Protein 4IL7 (pdb70)

Radius of gyration: 11.85 Å; Cα contacts (8 Å, |Δi|>4): 257; chains: 1; bounding box: 35×30×22 Å

B-factor: mean 23.74, std 12.08, range [10.43, 108.8]

Structure (mmCIF, N/CA/C/O backbone):
data_4IL7
#
_entry.id   4IL7
#
_cell.length_a   65.853
_cell.length_b   65.853
_cell.length_c   43.673
_cell.angle_alpha   90.00
_cell.angle_beta   90.00
_cell.angle_gamma   120.00
#
_symmetry.space_group_name_H-M   'P 32 2 1'
#
loop_
_entity.id
_entity.type
_entity.pdbx_description
1 polymer 'Putative uncharacterized protein'
2 water water
#
loop_
_atom_site.group_PDB
_atom_site.id
_atom_site.type_symbol
_atom_site.label_atom_id
_atom_site.label_alt_id
_atom_site.label_comp_id
_atom_site.label_asym_id
_atom_site.label_entity_id
_atom_site.label_seq_id
_atom_site.pdbx_PDB_ins_code
_atom_site.Cartn_x
_atom_site.Cartn_y
_atom_site.Cartn_z
_atom_site.occupancy
_atom_site.B_iso_or_equiv
_atom_site.auth_seq_id
_atom_site.auth_comp_id
_atom_site.auth_asym_id
_atom_site.auth_atom_id
_atom_site.pdbx_PDB_model_num
ATOM 1 N N . GLU A 1 75 ? 7.622 10.304 6.761 1.00 48.41 138 GLU A N 1
ATOM 2 C CA . GLU A 1 75 ? 7.859 10.598 5.318 1.00 40.14 138 GLU A CA 1
ATOM 3 C C . GLU A 1 75 ? 7.407 12.069 5.084 1.00 34.08 138 GLU A C 1
ATOM 4 O O . GLU A 1 75 ? 6.327 12.478 5.508 1.00 32.43 138 GLU A O 1
ATOM 6 N N . ASN A 1 76 ? 8.264 12.849 4.437 1.00 32.29 139 ASN A N 1
ATOM 7 C CA . ASN A 1 76 ? 8.061 14.272 4.182 1.00 25.62 139 ASN A CA 1
ATOM 8 C C . ASN A 1 76 ? 7.853 14.563 2.719 1.00 23.90 139 ASN A C 1
ATOM 9 O O . ASN A 1 76 ? 8.770 14.390 1.944 1.00 28.89 139 ASN A O 1
ATOM 14 N N . TYR A 1 77 ? 6.658 15.011 2.317 1.00 26.29 140 TYR A N 1
ATOM 15 C CA . TYR A 1 77 ? 6.259 15.231 0.916 1.00 26.54 140 TYR A CA 1
ATOM 16 C C . TYR A 1 77 ? 6.487 16.718 0.637 1.00 22.72 140 TYR A C 1
ATOM 17 O O . TYR A 1 77 ? 5.900 17.584 1.300 1.00 21.15 140 TYR A O 1
ATOM 26 N N . LEU A 1 78 ? 7.347 16.989 -0.336 1.00 21.36 141 LEU A N 1
ATOM 27 C CA . LEU A 1 78 ? 7.669 18.363 -0.728 1.00 17.70 141 LEU A CA 1
ATOM 28 C C . LEU A 1 78 ? 6.490 18.958 -1.459 1.00 17.39 141 LEU A C 1
ATOM 29 O O . LEU A 1 78 ? 5.967 18.412 -2.455 1.00 20.51 141 LEU A O 1
ATOM 34 N N . ILE A 1 79 ? 6.110 20.196 -1.062 1.00 16.85 142 ILE A N 1
ATOM 35 C CA . ILE A 1 79 ? 5.049 20.934 -1.726 1.00 17.99 142 ILE A CA 1
ATOM 36 C C . ILE A 1 79 ? 5.594 22.142 -2.496 1.00 15.39 142 ILE A C 1
ATOM 37 O O . ILE A 1 79 ? 5.182 22.395 -3.636 1.00 18.26 142 ILE A O 1
ATOM 42 N N . TYR A 1 80 ? 6.480 22.920 -1.874 1.00 14.79 143 TYR A N 1
ATOM 43 C CA . TYR A 1 80 ? 7.008 24.136 -2.530 1.00 14.31 143 TYR A CA 1
ATOM 44 C C . TYR A 1 80 ? 8.358 24.514 -1.926 1.00 13.03 143 TYR A C 1
ATOM 45 O O . TYR A 1 80 ? 8.572 24.405 -0.716 1.00 14.84 143 TYR A O 1
ATOM 54 N N . SER A 1 81 ? 9.281 24.934 -2.749 1.00 13.02 144 SER A N 1
ATOM 55 C CA . SER A 1 81 ? 10.505 25.572 -2.279 1.00 12.48 144 SER A CA 1
ATOM 56 C C . SER A 1 81 ? 10.734 26.797 -3.103 1.00 12.33 144 SER A C 1
ATOM 57 O O . SER A 1 81 ? 10.790 26.713 -4.345 1.00 14.80 144 SER A O 1
ATOM 60 N N . GLY A 1 82 ? 10.966 27.947 -2.514 1.00 11.68 145 GLY A N 1
ATOM 61 C CA . GLY A 1 82 ? 11.191 29.154 -3.245 1.00 11.67 145 GLY A CA 1
ATOM 62 C C . GLY A 1 82 ? 11.611 30.312 -2.360 1.00 11.96 145 GLY A C 1
ATOM 63 O O . GLY A 1 82 ? 12.052 30.103 -1.225 1.00 12.61 145 GLY A O 1
ATOM 64 N N A PHE A 1 83 ? 11.375 31.521 -2.826 0.50 11.72 146 PHE A N 1
ATOM 65 N N B PHE A 1 83 ? 11.530 31.537 -2.914 0.50 12.57 146 PHE A N 1
ATOM 66 C CA A PHE A 1 83 ? 11.984 32.689 -2.277 0.50 11.66 146 PHE A CA 1
ATOM 67 C CA B PHE A 1 83 ? 11.984 32.746 -2.212 0.50 13.09 146 PHE A CA 1
ATOM 68 C C A PHE A 1 83 ? 11.030 33.884 -2.485 0.50 11.57 146 PHE A C 1
ATOM 69 C C B PHE A 1 83 ? 11.097 33.941 -2.522 0.50 12.33 146 PHE A C 1
ATOM 70 O O A PHE A 1 83 ? 10.282 33.908 -3.455 0.50 11.71 146 PHE A O 1
ATOM 71 O O B PHE A 1 83 ? 10.509 34.057 -3.591 0.50 12.77 146 PHE A O 1
ATOM 86 N N . GLY A 1 84 ? 11.056 34.815 -1.527 1.00 11.80 147 GLY A N 1
ATOM 87 C CA . GLY A 1 84 ? 10.385 36.098 -1.668 1.00 12.67 147 GLY A CA 1
ATOM 88 C C . GLY A 1 84 ? 9.451 36.337 -0.509 1.00 12.08 147 GLY A C 1
ATOM 89 O O . GLY A 1 84 ? 9.755 36.074 0.635 1.00 12.51 147 GLY A O 1
ATOM 90 N N . THR A 1 85 ? 8.263 36.876 -0.841 1.00 11.97 148 THR A N 1
ATOM 91 C CA . THR A 1 85 ? 7.265 37.213 0.151 1.00 11.36 148 THR A CA 1
ATOM 92 C C . THR A 1 85 ? 5.859 36.704 -0.191 1.00 11.49 148 THR A C 1
ATOM 93 O O . THR A 1 85 ? 4.929 37.030 0.550 1.00 13.83 148 THR A O 1
ATOM 97 N N A SER A 1 86 ? 5.682 35.968 -1.265 0.50 12.05 149 SER A N 1
ATOM 98 N N B SER A 1 86 ? 5.679 35.905 -1.224 0.50 11.01 149 SER A N 1
ATOM 99 C CA A SER A 1 86 ? 4.429 35.330 -1.521 0.50 13.81 149 SER A CA 1
ATOM 100 C CA B SER A 1 86 ? 4.372 35.461 -1.679 0.50 11.22 149 SER A CA 1
ATOM 101 C C A SER A 1 86 ? 4.590 34.124 -2.469 0.50 13.10 149 SER A C 1
ATOM 102 C C B SER A 1 86 ? 4.602 34.144 -2.422 0.50 12.28 149 SER A C 1
ATOM 103 O O A SER A 1 86 ? 5.661 33.862 -2.969 0.50 12.62 149 SER A O 1
ATOM 104 O O B SER A 1 86 ? 5.783 33.818 -2.665 0.50 12.00 149 SER A O 1
ATOM 109 N N . LEU A 1 87 ? 3.517 33.410 -2.697 1.00 12.59 150 LEU A N 1
ATOM 110 C CA . LEU A 1 87 ? 3.547 32.166 -3.483 1.00 13.53 150 LEU A CA 1
ATOM 111 C C . LEU A 1 87 ? 3.105 32.375 -4.905 1.00 15.34 150 LEU A C 1
ATOM 112 O O . LEU A 1 87 ? 2.160 33.108 -5.096 1.00 17.59 150 LEU A O 1
ATOM 117 N N . PRO A 1 88 ? 3.741 31.710 -5.852 1.00 25.61 151 PRO A N 1
ATOM 118 C CA . PRO A 1 88 ? 3.375 31.959 -7.268 1.00 27.03 151 PRO A CA 1
ATOM 119 C C . PRO A 1 88 ? 2.105 31.258 -7.688 1.00 27.94 151 PRO A C 1
ATOM 120 O O . PRO A 1 88 ? 1.590 31.587 -8.780 1.00 31.58 151 PRO A O 1
ATOM 124 N N A GLN A 1 89 ? 1.615 30.274 -6.939 0.50 26.78 152 GLN A N 1
ATOM 125 N N B GLN A 1 89 ? 1.530 30.391 -6.867 0.50 27.42 152 GLN A N 1
ATOM 126 C CA A GLN A 1 89 ? 0.393 29.536 -7.262 0.50 28.29 152 GLN A CA 1
ATOM 127 C CA B GLN A 1 89 ? 0.254 29.777 -7.133 0.50 28.69 152 GLN A CA 1
ATOM 128 C C A GLN A 1 89 ? -0.260 29.053 -5.956 0.50 26.21 152 GLN A C 1
ATOM 129 C C B GLN A 1 89 ? -0.280 29.097 -5.919 0.50 26.19 152 GLN A C 1
ATOM 130 O O A GLN A 1 89 ? 0.265 29.307 -4.877 0.50 24.47 152 GLN A O 1
ATOM 131 O O B GLN A 1 89 ? 0.339 29.211 -4.880 0.50 23.99 152 GLN A O 1
ATOM 142 N N . THR A 1 90 ? -1.415 28.422 -6.062 1.00 26.64 153 THR A N 1
ATOM 143 C CA . THR A 1 90 ? -2.007 27.651 -4.988 1.00 26.56 153 THR A CA 1
ATOM 144 C C . THR A 1 90 ? -1.497 26.207 -5.020 1.00 26.34 153 THR A C 1
ATOM 145 O O . THR A 1 90 ? -1.038 25.710 -6.054 1.00 27.64 153 THR A O 1
ATOM 149 N N . TYR A 1 91 ? -1.538 25.548 -3.860 1.00 23.86 154 TYR A N 1
ATOM 150 C CA . TYR A 1 91 ? -1.017 24.176 -3.727 1.00 24.24 154 TYR A CA 1
ATOM 151 C C . TYR A 1 91 ? -2.053 23.340 -3.033 1.00 24.69 154 TYR A C 1
ATOM 152 O O . TYR A 1 91 ? -2.772 23.840 -2.172 1.00 24.88 154 TYR A O 1
ATOM 161 N N . THR A 1 92 ? -2.070 22.055 -3.351 1.00 27.44 155 THR A N 1
ATOM 162 C CA . THR A 1 92 ? -2.956 21.095 -2.727 1.00 28.29 155 THR A CA 1
ATOM 163 C C . THR A 1 92 ? -2.177 20.198 -1.805 1.00 28.26 155 THR A C 1
ATOM 164 O O . THR A 1 92 ? -1.161 19.614 -2.193 1.00 32.51 155 THR A O 1
ATOM 168 N N . ILE A 1 93 ? -2.626 20.072 -0.582 1.00 26.22 156 ILE A N 1
ATOM 169 C CA . ILE A 1 93 ? -1.995 19.186 0.362 1.00 28.87 156 ILE A CA 1
ATOM 170 C C . ILE A 1 93 ? -2.519 17.757 0.092 1.00 32.19 156 ILE A C 1
ATOM 171 O O . ILE A 1 93 ? -3.720 17.543 0.070 1.00 33.61 156 ILE A O 1
ATOM 176 N N . PRO A 1 94 ? -1.617 16.785 -0.126 1.00 34.31 157 PRO A N 1
ATOM 177 C CA .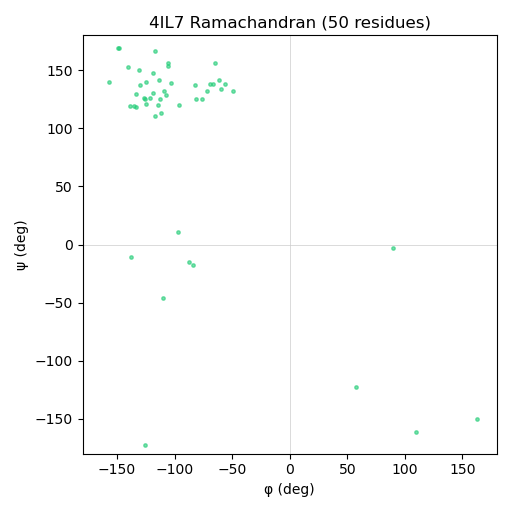 PRO A 1 94 ? -2.056 15.488 -0.684 1.00 41.98 157 PRO A CA 1
ATOM 178 C C . PRO A 1 94 ? -2.602 14.473 0.311 1.00 43.99 157 PRO A C 1
ATOM 179 O O . PRO A 1 94 ? -3.243 13.498 -0.113 1.00 53.40 157 PRO A O 1
ATOM 183 N N . ALA A 1 95 ? -2.328 14.653 1.594 1.00 38.45 158 ALA A N 1
ATOM 184 C CA . ALA A 1 95 ? -2.682 13.652 2.587 1.00 36.95 158 ALA A CA 1
ATOM 185 C C . ALA A 1 95 ? -3.006 14.275 3.918 1.00 37.57 158 ALA A C 1
ATOM 186 O O . ALA A 1 95 ? -2.815 15.464 4.122 1.00 32.32 158 ALA A O 1
ATOM 188 N N . ASN A 1 96 ? -3.547 13.470 4.816 1.00 34.87 159 ASN A N 1
ATOM 189 C CA . ASN A 1 96 ? -3.638 13.842 6.209 1.00 31.54 159 ASN A CA 1
ATOM 190 C C . ASN A 1 96 ? -2.249 13.871 6.821 1.00 33.13 159 ASN A C 1
ATOM 191 O O . ASN A 1 96 ? -1.419 12.983 6.561 1.00 37.17 159 ASN A O 1
ATOM 196 N N . GLY A 1 97 ? -1.984 14.880 7.648 1.00 29.86 160 GLY A N 1
ATOM 197 C CA . GLY A 1 97 ? -0.698 14.963 8.348 1.00 29.50 160 GLY A CA 1
ATOM 198 C C . GLY A 1 97 ? -0.466 16.360 8.883 1.00 28.32 160 GLY A C 1
ATOM 199 O O . GLY A 1 97 ? -1.409 17.062 9.212 1.00 28.47 160 GLY A O 1
ATOM 200 N N . TYR A 1 98 ? 0.805 16.751 8.974 1.00 26.86 161 TYR A N 1
ATOM 201 C CA . TYR A 1 98 ? 1.203 18.063 9.442 1.00 24.09 161 TYR A CA 1
ATOM 202 C C . TYR A 1 98 ? 1.858 18.830 8.301 1.00 21.77 161 TYR A C 1
ATOM 203 O O . TYR A 1 98 ? 2.886 18.423 7.744 1.00 22.46 161 TYR A O 1
ATOM 212 N N . LEU A 1 99 ? 1.264 19.960 7.977 1.00 20.75 162 LEU A N 1
ATOM 213 C CA . LEU A 1 99 ? 1.861 20.920 7.069 1.00 18.58 162 LEU A CA 1
ATOM 214 C C . LEU A 1 99 ? 2.957 21.675 7.797 1.00 18.26 162 LEU A C 1
ATOM 215 O O . LEU A 1 99 ? 2.765 22.268 8.884 1.00 20.54 162 LEU A O 1
ATOM 220 N N . ILE A 1 100 ? 4.148 21.644 7.202 1.00 17.05 163 ILE A N 1
ATOM 221 C CA . ILE A 1 100 ? 5.282 22.363 7.734 1.00 17.50 163 ILE A CA 1
ATOM 222 C C . ILE A 1 100 ? 5.665 23.491 6.790 1.00 16.27 163 ILE A C 1
ATOM 223 O O . ILE A 1 100 ? 5.943 23.267 5.619 1.00 16.11 163 ILE A O 1
ATOM 228 N N . ILE A 1 101 ? 5.726 24.701 7.326 1.00 15.84 164 ILE A N 1
ATOM 229 C CA . ILE A 1 101 ? 6.152 25.885 6.615 1.00 15.00 164 ILE A CA 1
ATOM 230 C C . ILE A 1 101 ? 7.383 26.356 7.316 1.00 14.54 164 ILE A C 1
ATOM 231 O O . ILE A 1 101 ? 7.335 26.775 8.488 1.00 16.87 164 ILE A O 1
ATOM 236 N N . SER A 1 102 ? 8.520 26.237 6.650 1.00 14.52 165 SER A N 1
ATOM 237 C CA . SER A 1 102 ? 9.815 26.687 7.217 1.00 14.08 165 SER A CA 1
ATOM 238 C C . SER A 1 102 ? 10.217 27.975 6.540 1.00 13.60 165 SER A C 1
ATOM 239 O O . SER A 1 102 ? 10.504 27.989 5.346 1.00 14.55 165 SER A O 1
ATOM 242 N N A ILE A 1 103 ? 10.229 29.079 7.267 0.50 20.41 166 ILE A N 1
ATOM 243 N N B ILE A 1 103 ? 10.277 29.075 7.275 0.50 20.42 166 ILE A N 1
ATOM 244 C CA A ILE A 1 103 ? 10.560 30.394 6.715 0.50 19.31 166 ILE A CA 1
ATOM 245 C CA B ILE A 1 103 ? 10.618 30.388 6.729 0.50 19.33 166 ILE A CA 1
ATOM 246 C C A ILE A 1 103 ? 11.881 30.801 7.290 0.50 20.11 166 ILE A C 1
ATOM 247 C C B ILE A 1 103 ? 11.928 30.795 7.301 0.50 20.14 166 ILE A C 1
ATOM 248 O O A ILE A 1 103 ? 12.033 30.875 8.531 0.50 21.01 166 ILE A O 1
ATOM 249 O O B ILE A 1 103 ? 12.101 30.870 8.539 0.50 21.03 166 ILE A O 1
ATOM 258 N N . THR A 1 104 ? 12.899 30.988 6.451 1.00 19.77 167 THR A N 1
ATOM 259 C CA . THR A 1 104 ? 14.234 31.312 6.935 1.00 21.52 167 THR A CA 1
ATOM 260 C C . THR A 1 104 ? 14.681 32.593 6.356 1.00 19.57 167 THR A C 1
ATOM 261 O O . THR A 1 104 ? 14.422 32.931 5.213 1.00 19.75 167 THR A O 1
ATOM 265 N N A ASN A 1 105 ? 15.308 33.385 7.181 0.50 19.30 168 ASN A N 1
ATOM 266 N N B ASN A 1 105 ? 15.327 33.388 7.192 0.50 19.37 168 ASN A N 1
ATOM 267 C CA A ASN A 1 105 ? 15.840 34.671 6.730 0.50 19.91 168 ASN A CA 1
ATOM 268 C CA B ASN A 1 105 ? 16.033 34.572 6.707 0.50 20.16 168 ASN A CA 1
ATOM 269 C C A ASN A 1 105 ? 16.852 35.098 7.789 0.50 20.12 168 ASN A C 1
ATOM 270 C C B ASN A 1 105 ? 17.064 35.019 7.734 0.50 20.33 168 ASN A C 1
ATOM 271 O O A ASN A 1 105 ? 17.189 34.293 8.644 0.50 19.65 168 ASN A O 1
ATOM 272 O O B ASN A 1 105 ? 17.621 34.195 8.454 0.50 20.85 168 ASN A O 1
ATOM 281 N N . THR A 1 106 ? 17.384 36.308 7.740 1.00 20.63 169 THR A N 1
ATOM 282 C CA . THR A 1 106 ? 18.460 36.726 8.617 1.00 21.76 169 THR A CA 1
ATOM 283 C C . THR A 1 106 ? 17.973 37.251 9.941 1.00 22.12 169 THR A C 1
ATOM 284 O O . THR A 1 106 ? 18.805 37.697 10.745 1.00 25.72 169 THR A O 1
ATOM 288 N N . SER A 1 107 ? 16.682 37.168 10.195 1.00 23.82 170 SER A N 1
ATOM 289 C CA . SER A 1 107 ? 16.098 37.608 11.459 1.00 27.23 170 SER A CA 1
ATOM 290 C C . SER A 1 107 ? 15.280 36.495 12.093 1.00 25.93 170 SER A C 1
ATOM 291 O O . SER A 1 107 ? 15.290 35.332 11.660 1.00 23.90 170 SER A O 1
ATOM 294 N N . THR A 1 108 ? 14.591 36.840 13.165 1.00 26.29 171 THR A N 1
ATOM 295 C CA A THR A 1 108 ? 13.786 35.889 13.916 0.50 27.35 171 THR A CA 1
ATOM 296 C CA B THR A 1 108 ? 13.731 35.870 13.829 0.50 26.11 171 THR A CA 1
ATOM 297 C C . THR A 1 108 ? 12.435 36.547 14.226 1.00 29.16 171 THR A C 1
ATOM 298 O O . THR A 1 108 ? 12.357 37.731 14.261 1.00 32.71 171 THR A O 1
ATOM 305 N N . GLY A 1 109 ? 11.414 35.752 14.481 1.00 20.55 172 GLY A N 1
ATOM 306 C CA . GLY A 1 109 ? 10.139 36.291 14.992 1.00 21.00 172 GLY A CA 1
ATOM 307 C C . GLY A 1 109 ? 9.000 36.244 13.984 1.00 19.70 172 GLY A C 1
ATOM 308 O O . GLY A 1 109 ? 9.051 35.483 13.030 1.00 18.06 172 GLY A O 1
ATOM 309 N N . ASN A 1 110 ? 7.969 37.034 14.231 1.00 18.23 173 ASN A N 1
ATOM 310 C CA . ASN A 1 110 ? 6.825 37.021 13.343 1.00 16.61 173 ASN A CA 1
ATOM 311 C C . ASN A 1 110 ? 7.265 37.455 11.965 1.00 15.71 173 ASN A C 1
ATOM 312 O O . ASN A 1 110 ? 8.012 38.418 11.786 1.00 20.02 173 ASN A O 1
ATOM 317 N N . ILE A 1 111 ? 6.702 36.801 10.938 1.00 14.45 174 ILE A N 1
ATOM 318 C CA . ILE A 1 111 ? 7.129 37.045 9.547 1.00 14.15 174 ILE A CA 1
ATOM 319 C C . ILE A 1 111 ? 5.970 37.135 8.519 1.00 13.49 174 ILE A C 1
ATOM 320 O O . ILE A 1 111 ? 6.235 37.504 7.387 1.00 13.92 174 ILE A O 1
ATOM 325 N N . GLY A 1 112 ? 4.757 36.778 8.887 1.00 14.00 175 GLY A N 1
ATOM 326 C CA . GLY A 1 112 ? 3.640 36.898 7.967 1.00 14.14 175 GLY A CA 1
ATOM 327 C C . GLY A 1 112 ? 2.487 36.011 8.311 1.00 12.73 175 GLY A C 1
ATOM 328 O O . GLY A 1 112 ? 2.233 35.736 9.470 1.00 12.86 175 GLY A O 1
ATOM 329 N N A GLN A 1 113 ? 1.807 35.593 7.233 0.50 12.15 176 GLN A N 1
ATOM 330 N N B GLN A 1 113 ? 1.769 35.595 7.273 0.50 12.96 176 GLN A N 1
ATOM 331 C CA A GLN A 1 113 ? 0.504 34.941 7.289 0.50 12.12 176 GLN A CA 1
ATOM 332 C CA B GLN A 1 113 ? 0.610 34.739 7.478 0.50 13.60 176 GLN A CA 1
ATOM 333 C C A GLN A 1 113 ? 0.411 33.902 6.205 0.50 11.35 176 GLN A C 1
ATOM 334 C C B GLN A 1 113 ? 0.425 33.877 6.244 0.50 11.99 176 GLN A C 1
ATOM 335 O O A GLN A 1 113 ? 0.947 34.116 5.135 0.50 11.92 176 GLN A O 1
ATOM 336 O O B GLN A 1 113 ? 0.950 34.142 5.153 0.50 12.39 176 GLN A O 1
ATOM 347 N N . ILE A 1 114 ? -0.348 32.842 6.481 1.00 11.95 177 ILE A N 1
ATOM 348 C CA . ILE A 1 114 ? -0.765 31.855 5.465 1.00 11.10 177 ILE A CA 1
ATOM 349 C C . ILE A 1 114 ? -2.239 31.618 5.608 1.00 11.48 177 ILE A C 1
ATOM 350 O O . ILE A 1 114 ? -2.782 31.579 6.691 1.00 13.21 177 ILE A O 1
ATOM 355 N N . THR A 1 115 ? -2.912 31.376 4.463 1.00 13.80 178 THR A N 1
ATOM 356 C CA . THR A 1 115 ? -4.311 31.040 4.419 1.00 13.73 178 THR A CA 1
ATOM 357 C C . THR A 1 115 ? -4.519 29.696 3.823 1.00 13.34 178 THR A C 1
ATOM 358 O O . THR A 1 115 ? -3.934 29.387 2.750 1.00 13.87 178 THR A O 1
ATOM 362 N N . LEU A 1 116 ? -5.281 28.845 4.464 1.00 13.36 179 LEU A N 1
ATOM 363 C CA . LEU A 1 116 ? -5.640 27.514 4.042 1.00 13.37 179 LEU A CA 1
ATOM 364 C C . LEU A 1 116 ? -7.116 27.370 3.858 1.00 13.33 179 LEU A C 1
ATOM 365 O O . LEU A 1 116 ? -7.893 27.974 4.645 1.00 15.54 179 LEU A O 1
ATOM 370 N N . THR A 1 117 ? -7.586 26.563 2.941 1.00 14.52 180 THR A N 1
ATOM 371 C CA . THR A 1 117 ? -8.992 26.284 2.771 1.00 15.05 180 THR A CA 1
ATOM 372 C C . THR A 1 117 ? -9.221 24.806 2.707 1.00 16.64 180 THR A C 1
ATOM 373 O O . THR A 1 117 ? -8.475 24.097 2.036 1.00 18.39 180 THR A O 1
ATOM 377 N N . ILE A 1 118 ? -10.252 24.301 3.369 1.00 20.22 181 ILE A N 1
ATOM 378 C CA . ILE A 1 118 ? -10.609 22.898 3.303 1.00 20.67 181 ILE A CA 1
ATOM 379 C C . ILE A 1 118 ? -12.119 22.897 3.223 1.00 19.19 181 ILE A C 1
ATOM 380 O O . ILE A 1 118 ? -12.823 23.416 4.115 1.00 18.88 181 ILE A O 1
ATOM 385 N N . GLY A 1 119 ? -12.691 22.370 2.166 1.00 23.02 182 GLY A N 1
ATOM 386 C CA . GLY A 1 119 ? -14.130 22.357 2.014 1.00 21.51 182 GLY A CA 1
ATOM 387 C C . GLY A 1 119 ? -14.670 23.779 2.074 1.00 20.25 182 GLY A C 1
ATOM 388 O O . GLY A 1 119 ? -14.250 24.650 1.362 1.00 24.47 182 GLY A O 1
ATOM 389 N N . SER A 1 120 ? -15.575 24.016 3.014 1.00 18.97 183 SER A N 1
ATOM 390 C CA . SER A 1 120 ? -16.221 25.286 3.217 1.00 17.17 183 SER A CA 1
ATOM 391 C C . SER A 1 120 ? -15.579 26.140 4.325 1.00 16.46 183 SER A C 1
ATOM 392 O O . SER A 1 120 ? -16.105 27.177 4.663 1.00 19.35 183 SER A O 1
ATOM 395 N N . THR A 1 121 ? -14.414 25.739 4.812 1.00 15.09 184 THR A N 1
ATOM 396 C CA . THR A 1 121 ? -13.684 26.439 5.848 1.00 15.00 184 THR A CA 1
ATOM 397 C C . THR A 1 121 ? -12.441 27.115 5.355 1.00 13.49 184 THR A C 1
ATOM 398 O O . THR A 1 121 ? -11.650 26.508 4.615 1.00 16.68 184 THR A O 1
ATOM 402 N N . THR A 1 122 ? -12.253 28.371 5.728 1.00 12.60 185 THR A N 1
ATOM 403 C CA . THR A 1 122 ? -11.031 29.108 5.502 1.00 12.06 185 THR A CA 1
ATOM 404 C C . THR A 1 122 ? -10.371 29.368 6.841 1.00 11.19 185 THR A C 1
ATOM 405 O O . THR A 1 122 ? -11.052 29.482 7.825 1.00 11.95 185 THR A O 1
ATOM 409 N N A MET A 1 123 ? -9.074 29.222 6.925 0.50 11.28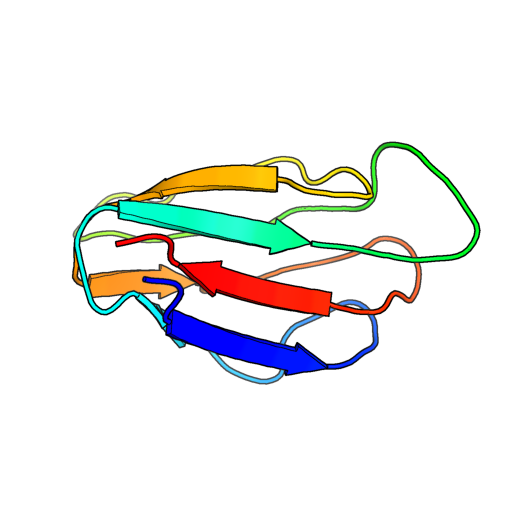 186 MET A N 1
ATOM 410 N N B MET A 1 123 ? -9.035 29.440 6.837 0.50 11.71 186 MET A N 1
ATOM 411 C CA A MET A 1 123 ? -8.243 29.462 8.103 0.50 11.17 186 MET A CA 1
ATOM 412 C CA B MET A 1 123 ? -8.310 29.542 8.092 0.50 11.91 186 MET A CA 1
ATOM 413 C C A MET A 1 123 ? -7.109 30.374 7.759 0.50 11.27 186 MET A C 1
ATOM 414 C C B MET A 1 123 ? -7.027 30.240 7.865 0.50 12.26 186 MET A C 1
ATOM 415 O O A MET A 1 123 ? -6.513 30.277 6.714 0.50 10.97 186 MET A O 1
ATOM 416 O O B MET A 1 123 ? -6.297 29.911 6.933 0.50 13.60 186 MET A O 1
ATOM 425 N N . THR A 1 124 ? -6.779 31.266 8.679 1.00 11.41 187 THR A N 1
ATOM 426 C CA . THR A 1 124 ? -5.639 32.173 8.580 1.00 11.40 187 THR A CA 1
ATOM 427 C C . THR A 1 124 ? -4.717 31.967 9.769 1.00 10.61 187 THR A C 1
ATOM 428 O O . THR A 1 124 ? -5.184 31.980 10.912 1.00 11.68 187 THR A O 1
ATOM 432 N N . PHE A 1 125 ? -3.433 31.777 9.490 1.00 11.48 188 PHE A N 1
ATOM 433 C CA . PHE A 1 125 ? -2.436 31.493 10.542 1.00 11.43 188 PHE A CA 1
ATOM 434 C C . PHE A 1 125 ? -1.288 32.498 10.481 1.00 11.82 188 PHE A C 1
ATOM 435 O O . PHE A 1 125 ? -0.750 32.813 9.437 1.00 12.60 188 PHE A O 1
ATOM 443 N N . ASN A 1 126 ? -0.861 32.910 11.656 1.00 14.06 189 ASN A N 1
ATOM 444 C CA . ASN A 1 126 ? 0.409 33.617 11.849 1.00 13.52 189 ASN A CA 1
ATOM 445 C C . ASN A 1 126 ? 1.586 32.667 11.541 1.00 14.60 189 ASN A C 1
ATOM 446 O O . ASN A 1 126 ? 1.587 31.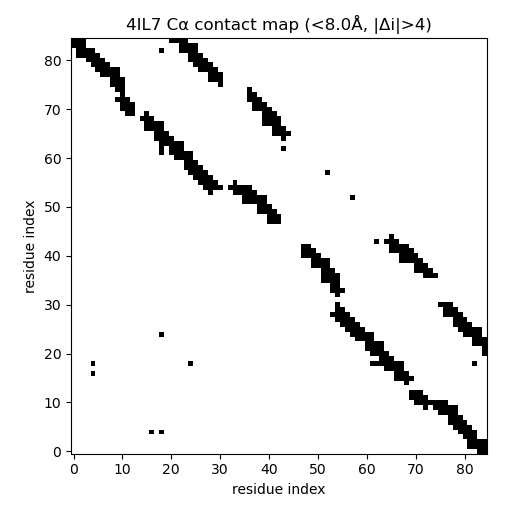532 11.874 1.00 15.29 189 ASN A O 1
ATOM 451 N N . LEU A 1 127 ? 2.549 33.285 10.851 1.00 13.78 190 LEU A N 1
ATOM 452 C CA . LEU A 1 127 ? 3.851 32.616 10.606 1.00 14.29 190 LEU A CA 1
ATOM 453 C C . LEU A 1 127 ? 4.947 33.366 11.353 1.00 13.86 190 LEU A C 1
ATOM 454 O O . LEU A 1 127 ? 4.970 34.557 11.417 1.00 14.63 190 LEU A O 1
ATOM 459 N N . GLN A 1 128 ? 5.859 32.534 11.882 1.00 16.40 191 GLN A N 1
ATOM 460 C CA . GLN A 1 128 ? 7.120 33.000 12.472 1.00 17.18 191 GLN A CA 1
ATOM 461 C C . GLN A 1 128 ? 8.247 32.397 11.604 1.00 16.03 191 GLN A C 1
ATOM 462 O O . GLN A 1 128 ? 8.105 31.414 10.924 1.00 16.34 191 GLN A O 1
ATOM 468 N N . THR A 1 129 ? 9.448 32.950 11.831 1.00 17.01 192 THR A N 1
ATOM 469 C CA . THR A 1 129 ? 10.611 32.313 11.270 1.00 17.74 192 THR A CA 1
ATOM 470 C C . THR A 1 129 ? 10.808 30.954 11.895 1.00 17.89 192 THR A C 1
ATOM 471 O O . THR A 1 129 ? 10.414 30.711 13.054 1.00 19.75 192 THR A O 1
ATOM 475 N N . GLY A 1 130 ? 11.508 30.085 11.158 1.00 18.44 193 GLY A N 1
ATOM 476 C CA . GLY A 1 130 ? 11.651 28.726 11.555 1.00 18.78 193 GLY A CA 1
ATOM 477 C C . GLY A 1 130 ? 10.467 27.859 11.136 1.00 18.67 193 GLY A C 1
ATOM 478 O O . GLY A 1 130 ? 9.811 28.169 10.159 1.00 18.49 193 GLY A O 1
ATOM 479 N N A GLU A 1 131 ? 10.197 26.785 11.877 0.50 20.04 194 GLU A N 1
ATOM 480 N N B GLU A 1 131 ? 10.147 26.899 11.967 0.50 19.97 194 GLU A N 1
ATOM 481 C CA A GLU A 1 131 ? 9.137 25.824 11.523 0.50 20.94 194 GLU A CA 1
ATOM 482 C CA B GLU A 1 131 ? 9.144 25.907 11.670 0.50 20.56 194 GLU A CA 1
ATOM 483 C C A GLU A 1 131 ? 7.783 26.209 12.132 0.50 20.70 194 GLU A C 1
ATOM 484 C C B GLU A 1 131 ? 7.803 26.477 12.098 0.50 21.01 194 GLU A C 1
ATOM 485 O O A GLU A 1 131 ? 7.622 26.488 13.325 0.50 21.06 194 GLU A O 1
ATOM 486 O O B GLU A 1 131 ? 7.688 27.180 13.150 0.50 20.61 194 GLU A O 1
ATOM 497 N N . ASN A 1 132 ? 6.809 26.197 11.247 1.00 17.20 195 ASN A N 1
ATOM 498 C CA . ASN A 1 132 ? 5.404 26.462 11.573 1.00 16.20 195 ASN A CA 1
ATOM 499 C C . ASN A 1 132 ? 4.679 25.180 11.225 1.00 18.42 195 ASN A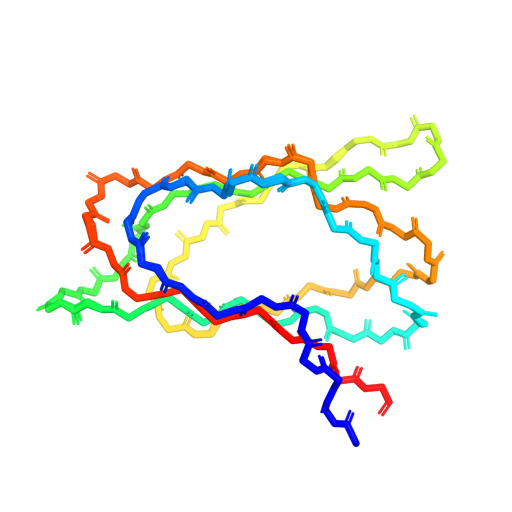 C 1
ATOM 500 O O . ASN A 1 132 ? 4.777 24.717 10.094 1.00 20.21 195 ASN A O 1
ATOM 505 N N . LYS A 1 133 ? 3.988 24.547 12.133 1.00 20.09 196 LYS A N 1
ATOM 506 C CA . LYS A 1 133 ? 3.403 23.203 11.961 1.00 20.62 196 LYS A CA 1
ATOM 507 C C . LYS A 1 133 ? 1.885 23.333 12.177 1.00 20.85 196 LYS A C 1
ATOM 508 O O . LYS A 1 133 ? 1.425 23.785 13.250 1.00 22.60 196 LYS A O 1
ATOM 514 N N . ILE A 1 134 ? 1.128 22.868 11.188 1.00 20.29 197 ILE A N 1
ATOM 515 C CA . ILE A 1 134 ? -0.323 22.948 11.157 1.00 20.17 197 ILE A CA 1
ATOM 516 C C . ILE A 1 134 ? -0.913 21.601 10.754 1.00 22.43 197 ILE A C 1
ATOM 517 O O . ILE A 1 134 ? -0.657 21.087 9.695 1.00 20.97 197 ILE A O 1
ATOM 522 N N . PRO A 1 135 ? -1.718 20.980 11.639 1.00 23.97 198 PRO A N 1
ATOM 523 C CA . PRO A 1 135 ? -2.458 19.787 11.240 1.00 26.17 198 PRO A CA 1
ATOM 524 C C . PRO A 1 135 ? -3.393 20.062 10.089 1.00 23.86 198 PRO A C 1
ATOM 525 O O . PRO A 1 135 ? -4.109 21.052 10.115 1.00 26.22 198 PRO A O 1
ATOM 529 N N . VAL A 1 136 ? -3.390 19.204 9.091 1.00 22.76 199 VAL A N 1
ATOM 530 C CA . VAL A 1 136 ? -4.187 19.353 7.926 1.00 22.81 199 VAL A CA 1
ATOM 531 C C . VAL A 1 136 ? -4.771 17.996 7.438 1.00 25.08 199 VAL A C 1
ATOM 532 O O . VAL A 1 136 ? -4.200 16.910 7.663 1.00 25.11 199 VAL A O 1
ATOM 536 N N . ILE A 1 137 ? -5.907 18.074 6.762 1.00 26.07 200 ILE A N 1
ATOM 537 C CA . ILE A 1 137 ? -6.467 16.896 6.135 1.00 27.85 200 ILE A CA 1
ATOM 538 C C . ILE A 1 137 ? -6.242 16.986 4.615 1.00 25.88 200 ILE A C 1
ATOM 539 O O . ILE A 1 137 ? -5.998 18.052 4.009 1.00 25.23 200 ILE A O 1
ATOM 544 N N . ALA A 1 138 ? -6.242 15.824 4.014 1.00 28.51 201 ALA A N 1
ATOM 545 C CA . ALA A 1 138 ?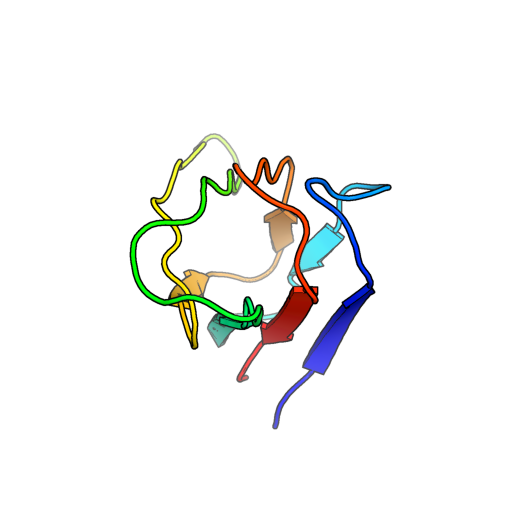 -6.071 15.678 2.577 1.00 28.54 201 ALA A CA 1
ATOM 546 C C . ALA A 1 138 ? -6.963 16.584 1.758 1.00 26.62 201 ALA A C 1
ATOM 547 O O . ALA A 1 138 ? -8.171 16.703 2.035 1.00 29.20 201 ALA A O 1
ATOM 549 N N . GLY A 1 139 ? -6.393 17.255 0.779 1.00 26.99 202 GLY A N 1
ATOM 550 C CA . GLY A 1 139 ? -7.112 18.132 -0.125 1.00 26.46 202 GLY A CA 1
ATOM 551 C C . GLY A 1 139 ? -7.200 19.577 0.346 1.00 22.49 202 GLY A C 1
ATOM 552 O O . GLY A 1 139 ? -7.691 20.435 -0.383 1.00 26.82 202 GLY A O 1
ATOM 553 N N . THR A 1 140 ? -6.664 19.872 1.550 1.00 21.64 203 THR A N 1
ATOM 554 C CA . THR A 1 140 ? -6.560 21.264 2.004 1.00 19.85 203 THR A CA 1
ATOM 555 C C . THR A 1 140 ? -5.770 22.063 0.975 1.00 18.27 203 THR A C 1
ATOM 556 O O . THR A 1 140 ? -4.775 21.554 0.421 1.00 21.02 203 THR A O 1
ATOM 560 N N . GLN A 1 141 ? -6.174 23.273 0.654 1.00 17.68 204 GLN A N 1
ATOM 561 C CA . GLN A 1 141 ? -5.479 24.139 -0.259 1.00 18.43 204 GLN A CA 1
ATOM 562 C C . GLN A 1 141 ? -4.730 25.208 0.472 1.00 16.39 204 GLN A C 1
ATOM 563 O O . GLN A 1 141 ? -5.211 25.802 1.426 1.00 17.68 204 GLN A O 1
ATOM 569 N N . ILE A 1 142 ? -3.527 25.501 0.014 1.00 16.76 205 ILE A N 1
ATOM 570 C CA . ILE A 1 142 ? -2.770 26.696 0.425 1.00 14.41 205 ILE A CA 1
ATOM 571 C C .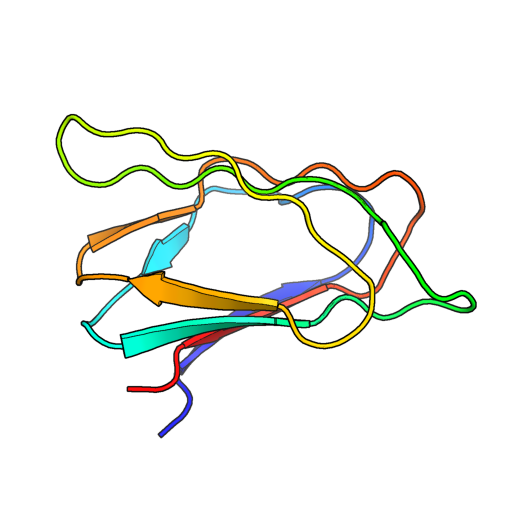 ILE A 1 142 ? -3.128 27.775 -0.551 1.00 14.83 205 ILE A C 1
ATOM 572 O O . ILE A 1 142 ? -2.734 27.737 -1.749 1.00 17.68 205 ILE A O 1
ATOM 577 N N A THR A 1 143 ? -3.969 28.729 -0.170 0.50 15.35 206 THR A N 1
ATOM 578 N N B THR A 1 143 ? -3.811 28.770 -0.038 0.50 16.75 206 THR A N 1
ATOM 579 C CA A THR A 1 143 ? -4.413 29.748 -1.116 0.50 17.57 206 THR A CA 1
ATOM 580 C CA B THR A 1 143 ? -4.536 29.699 -0.816 0.50 18.46 206 THR A CA 1
ATOM 581 C C A THR A 1 143 ? -3.595 31.030 -1.135 0.50 16.02 206 THR A C 1
ATOM 582 C C B THR A 1 143 ? -3.779 31.044 -1.016 0.50 17.75 206 THR A C 1
ATOM 583 O O A THR A 1 143 ? -3.587 31.737 -2.110 0.50 19.06 206 THR A O 1
ATOM 584 O O B THR A 1 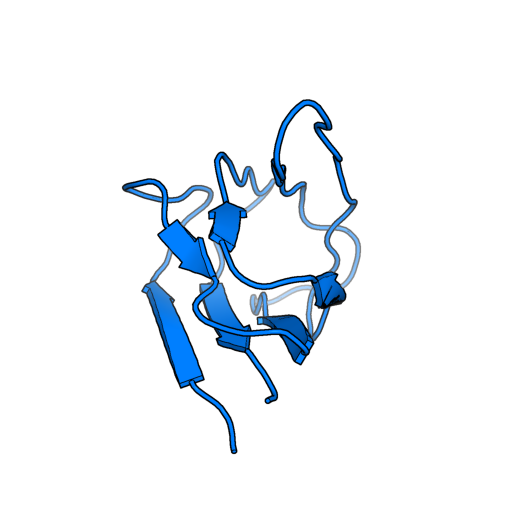143 ? -3.928 31.754 -2.009 0.50 21.13 206 THR A O 1
ATOM 591 N N . ASN A 1 144 ? -2.942 31.379 -0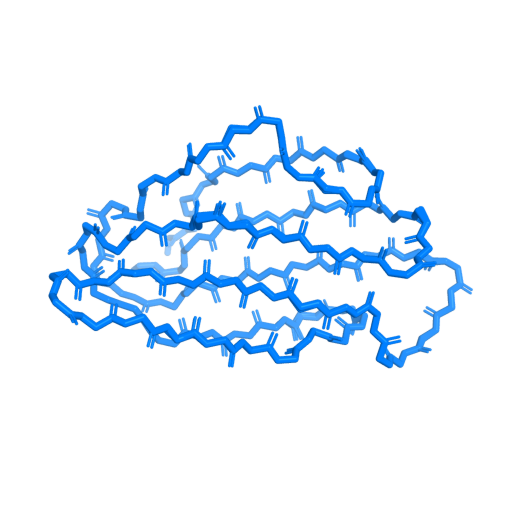.036 1.00 14.70 207 ASN A N 1
ATOM 592 C CA A ASN A 1 144 ? -2.159 32.622 -0.004 0.50 13.94 207 ASN A CA 1
ATOM 593 C CA B ASN A 1 144 ? -2.014 32.434 -0.150 0.50 15.21 207 ASN A CA 1
ATOM 594 C C . ASN A 1 144 ? -1.084 32.493 1.070 1.00 13.82 207 ASN A C 1
ATOM 595 O O . ASN A 1 144 ? -1.317 31.850 2.093 1.00 14.74 207 ASN A O 1
ATOM 604 N N . MET A 1 145 ? 0.024 33.158 0.827 1.00 13.56 208 MET A N 1
ATOM 605 C CA A MET A 1 145 ? 0.950 33.435 1.897 0.50 12.42 208 MET A CA 1
ATOM 606 C CA B MET A 1 145 ? 1.050 33.479 1.840 0.50 12.92 208 MET A CA 1
ATOM 607 C C . MET A 1 145 ? 1.506 34.852 1.638 1.00 13.46 208 MET A C 1
ATOM 608 O O . MET A 1 145 ? 1.794 35.237 0.479 1.00 14.85 208 MET A O 1
ATOM 617 N N . THR A 1 146 ? 1.658 35.643 2.693 1.00 12.44 209 THR A N 1
ATOM 618 C CA . THR A 1 146 ? 2.198 37.008 2.598 1.00 12.86 209 THR A CA 1
ATOM 619 C C . THR A 1 146 ? 3.205 37.196 3.705 1.00 13.01 209 THR A C 1
ATOM 620 O O . THR A 1 146 ? 2.828 37.079 4.870 1.00 15.20 209 THR A O 1
ATOM 624 N N . LEU A 1 147 ? 4.448 37.478 3.369 1.00 11.98 210 LEU A N 1
ATOM 625 C CA . LEU A 1 147 ? 5.530 37.731 4.298 1.00 12.24 210 LEU A CA 1
ATOM 626 C C . LEU A 1 147 ? 5.857 39.192 4.345 1.00 13.53 210 LEU A C 1
ATOM 627 O O . LEU A 1 147 ? 5.702 39.894 3.325 1.00 14.85 210 LEU A O 1
ATOM 632 N N . THR A 1 148 ? 6.395 39.613 5.502 1.00 14.32 211 THR A N 1
ATOM 633 C CA . THR A 1 148 ? 6.755 41.030 5.660 1.00 15.75 211 THR A CA 1
ATOM 634 C C . THR A 1 148 ? 8.157 41.358 5.183 1.00 17.84 211 THR A C 1
ATOM 635 O O . THR A 1 148 ? 8.514 42.535 5.060 1.00 20.41 211 THR A O 1
ATOM 639 N N . SER A 1 149 ? 9.009 40.350 4.974 1.00 17.19 212 SER A N 1
ATOM 640 C CA . SER A 1 149 ? 10.325 40.571 4.410 1.00 18.44 212 SER A CA 1
ATOM 641 C C . SER A 1 149 ? 10.764 39.311 3.673 1.00 16.04 212 SER A C 1
ATOM 642 O O . SER A 1 149 ? 10.313 38.190 3.941 1.00 14.98 212 SER A O 1
ATOM 645 N N A SER A 1 150 ? 11.574 39.506 2.652 0.50 14.85 213 SER A N 1
ATOM 646 N N B SER A 1 150 ? 11.638 39.547 2.676 0.50 16.36 213 SER A N 1
ATOM 647 C CA A SER A 1 150 ? 11.949 38.418 1.785 0.50 13.97 213 SER A CA 1
ATOM 648 C CA B SER A 1 150 ? 12.176 38.542 1.717 0.50 15.44 213 SER A CA 1
ATOM 649 C C A SER A 1 150 ? 12.673 37.333 2.546 0.50 13.86 213 SER A C 1
ATOM 650 C C B SER A 1 150 ? 12.770 37.356 2.482 0.50 14.96 213 SER A C 1
ATOM 651 O O A SER A 1 150 ? 13.596 37.545 3.333 0.50 15.60 213 SER A O 1
ATOM 652 O O B SER A 1 150 ? 13.694 37.557 3.283 0.50 16.60 213 SER A O 1
ATOM 657 N N . SER A 1 151 ? 12.257 36.156 2.233 1.00 13.18 214 SER A N 1
ATOM 658 C CA . SER A 1 151 ? 12.687 34.951 2.919 1.00 12.01 214 SER A CA 1
ATOM 659 C C . SER A 1 151 ? 12.837 33.781 2.006 1.00 12.92 214 SER A C 1
ATOM 660 O O . SER A 1 151 ? 12.243 33.732 0.929 1.00 14.31 214 SER A O 1
ATOM 663 N N . ALA A 1 152 ? 13.512 32.753 2.470 1.00 13.49 215 ALA A N 1
ATOM 664 C CA . ALA A 1 152 ? 13.448 31.433 1.858 1.00 13.34 215 ALA A CA 1
ATOM 665 C C . ALA A 1 152 ? 12.202 30.738 2.386 1.00 12.54 215 ALA A C 1
ATOM 666 O O . ALA A 1 152 ? 11.970 30.768 3.617 1.00 14.98 215 ALA A O 1
ATOM 668 N N . ILE A 1 153 ? 11.469 30.077 1.526 1.00 12.32 216 ILE A N 1
ATOM 669 C CA . ILE A 1 153 ? 10.202 29.469 1.860 1.00 11.94 216 ILE A CA 1
ATOM 670 C C . ILE A 1 153 ? 10.252 28.009 1.501 1.00 11.63 216 ILE A C 1
ATOM 671 O O . ILE A 1 153 ? 10.412 27.654 0.323 1.00 13.50 216 ILE A O 1
ATOM 676 N N . LEU A 1 154 ? 10.047 27.122 2.480 1.00 12.06 217 LEU A N 1
ATOM 677 C CA . LEU A 1 154 ? 10.001 25.678 2.266 1.00 12.03 217 LEU A CA 1
ATOM 678 C C . LEU A 1 154 ? 8.679 25.167 2.834 1.00 12.21 217 LEU A C 1
ATOM 679 O O . LEU A 1 154 ? 8.376 25.474 3.988 1.00 13.45 217 LEU A O 1
ATOM 684 N N . ILE A 1 155 ? 7.903 24.478 2.011 1.00 12.05 218 ILE A N 1
ATOM 685 C CA . ILE A 1 155 ? 6.625 23.951 2.459 1.00 12.85 218 ILE A CA 1
ATOM 686 C C . ILE A 1 155 ? 6.621 22.456 2.135 1.00 13.58 218 ILE A C 1
ATOM 687 O O . ILE A 1 155 ? 6.875 22.049 1.004 1.00 14.32 218 ILE A O 1
ATOM 692 N N . TYR A 1 156 ? 6.361 21.632 3.140 1.00 14.71 219 TYR A N 1
ATOM 693 C CA . TYR A 1 156 ? 6.265 20.204 2.931 1.00 15.24 219 TYR A CA 1
ATOM 694 C C . TYR A 1 156 ? 5.270 19.653 3.952 1.00 16.89 219 TYR A C 1
ATOM 695 O O . TYR A 1 156 ? 4.832 20.351 4.835 1.00 17.59 219 TYR A O 1
ATOM 704 N N . GLU A 1 157 ? 4.867 18.400 3.783 1.00 19.07 220 GLU A N 1
ATOM 705 C CA . GLU A 1 157 ? 3.926 17.738 4.705 1.00 20.21 220 GLU A CA 1
ATOM 706 C C . GLU A 1 157 ? 4.532 16.468 5.265 1.00 20.62 220 GLU A C 1
ATOM 707 O O . GLU A 1 157 ? 5.031 15.613 4.533 1.00 24.46 220 GLU A O 1
ATOM 713 N N A GLU A 1 158 ? 4.458 16.348 6.596 0.50 22.28 221 GLU A N 1
ATOM 714 N N B GLU A 1 158 ? 4.509 16.349 6.586 0.50 22.66 221 GLU A N 1
ATOM 715 C CA A GLU A 1 158 ? 4.824 15.146 7.325 0.50 25.08 221 GLU A CA 1
ATOM 716 C CA B GLU A 1 158 ? 4.888 15.144 7.289 0.50 25.63 221 GLU A CA 1
ATOM 717 C C A GLU A 1 158 ? 3.600 14.242 7.270 0.50 30.56 221 GLU A C 1
ATOM 718 C C B GLU A 1 158 ? 3.645 14.240 7.292 0.50 30.74 221 GLU A C 1
ATOM 719 O O A GLU A 1 158 ? 2.536 14.630 7.744 0.50 28.61 221 GLU A O 1
ATOM 720 O O B GLU A 1 158 ? 2.609 14.643 7.795 0.50 27.99 221 GLU A O 1
ATOM 731 N N . VAL A 1 159 ? 3.739 13.056 6.690 1.00 28.39 222 VAL A N 1
ATOM 732 C CA . VAL A 1 159 ? 2.606 12.144 6.542 1.00 32.40 222 VAL A CA 1
ATOM 733 C C . VAL A 1 159 ? 2.922 10.784 7.179 1.00 47.84 222 VAL A C 1
ATOM 734 O O . VAL A 1 159 ? 4.067 10.539 7.627 1.00 49.90 222 VAL A O 1
#

Secondary structure (DSSP, 8-state):
-EEEEEEEEEEE-SS-EE--SSEEEEEEEE-SS-SEEEEEEEEETTEEEEEEEESEEEEEEE-TT-EEEEEEEEEEEEEEEEEE-

Foldseek 3Di:
DKAWWDWDKFFKDPFKTFDAAWFKKKKAWDDDDWFWWWWWWKDDDPDIDIDTDIHGIDIDGDGGGIMGGMGGTPTMTIITIIGDD

Organism: NCBI:txid269145

InterPro domains:
  IPR054074 A223 penton protein, C-terminal [PF21881] (138-222)

CATH classification: 2.60.120.1300

Nearest PDB structures (foldseek):
  4il7-assembly1_A  TM=1.012E+00  e=1.466E-15  Sulfolobus turreted icosahedral virus 1
  3j31-assembly1_Q  TM=1.006E+00  e=1.584E-12  Sulfolobus turreted icosahedral virus 1
  6bo3-assembly2_B  TM=9.943E-01  e=2.860E-12  Sulfolobus turreted icosahedral virus 1
  6bo3-assembly1_A  TM=9.961E-01  e=1.288E-11  Sulfolobus turreted icosahedral virus 1
  7t69-assembly1_A  TM=5.411E-01  e=1.016E+00  Fusarium oxysporum f. sp. lycopersici

Sequence (85 aa):
ENYLIYSGFFGTSSLPQQTYTIPANGYLIISIITNNTSTTGNIGQQITLTIGSTTMMTFNLQTGEENKIPVIAGTQITTNNMMTLTSSSSAILIYEEEV

Solvent-accessible surface area: 4646 Å² total; per-residue (Å²): 116,104,130,109,25,37,73,7,162,20,54,60,25,104,118,69,24,76,0,61,34,102,19,98,0,0,0,17,0,70,45,154,80,123,24,106,8,12,98,0,27,0,33,45,80,127,67,90,57,81,59,93,0,92,29,29,125,18,119,13,99,12,100,49,36,1,54,0,54,70,0,73,9,114,56,82,7,34,3,69,0,34,0,61,79